Protein AF-A0A374TP32-F1 (afdb_monomer_lite)

Radius of gyration: 16.12 Å; chains: 1; bounding box: 37×22×47 Å

Secondary structure (DSSP, 8-state):
--HHHHHHHHHHHHHHHTS--TT--HHHHHHHHHT-S-SSHHHHHHHHHHHHSPPPEEEEEPTTSEEEETTT--EEETTS--SB-TTT--BEE--

pLDDT: mean 80.86, std 11.03, range [45.16, 93.38]

Structure (mmCIF, N/CA/C/O backbone):
data_AF-A0A374TP32-F1
#
_entry.id   AF-A0A374TP32-F1
#
loop_
_atom_site.group_PDB
_atom_site.id
_atom_site.type_symbol
_atom_site.label_atom_id
_atom_site.label_alt_id
_atom_site.label_comp_id
_atom_site.label_asym_id
_atom_site.label_entity_id
_atom_site.label_seq_id
_atom_site.pdbx_PDB_ins_code
_atom_site.Cartn_x
_atom_site.Cartn_y
_atom_site.Cartn_z
_atom_site.occupancy
_atom_site.B_iso_or_equiv
_atom_site.auth_seq_id
_atom_site.auth_comp_id
_atom_site.auth_asym_id
_atom_site.auth_atom_id
_atom_site.pdbx_PDB_model_num
ATOM 1 N N . MET A 1 1 ? 6.215 4.933 -4.590 1.00 46.12 1 MET A N 1
ATOM 2 C CA . MET A 1 1 ? 6.144 4.146 -3.339 1.00 46.12 1 MET A CA 1
ATOM 3 C C . MET A 1 1 ? 6.959 2.867 -3.513 1.00 46.12 1 MET A C 1
ATOM 5 O O . MET A 1 1 ? 6.532 2.037 -4.306 1.00 46.12 1 MET A O 1
ATOM 9 N N . PRO A 1 2 ? 8.150 2.741 -2.914 1.00 45.16 2 PRO A N 1
ATOM 10 C CA . PRO A 1 2 ? 9.030 1.579 -3.081 1.00 45.16 2 PRO A CA 1
ATOM 11 C C . PRO A 1 2 ? 8.458 0.243 -2.516 1.00 45.16 2 PRO A C 1
ATOM 13 O O . PRO A 1 2 ? 7.541 0.235 -1.708 1.00 45.16 2 PRO A O 1
ATOM 16 N N . THR A 1 3 ? 8.955 -0.926 -2.946 1.00 46.75 3 THR A N 1
ATOM 17 C CA . THR A 1 3 ? 8.474 -2.309 -2.707 1.00 46.75 3 THR A CA 1
ATOM 18 C C . THR A 1 3 ? 8.754 -2.681 -1.279 1.00 46.75 3 THR A C 1
ATOM 20 O O . THR A 1 3 ? 7.983 -3.422 -0.667 1.00 46.75 3 THR A O 1
ATOM 23 N N . ASN A 1 4 ? 9.873 -2.163 -0.771 1.00 54.53 4 ASN A N 1
ATOM 24 C CA . ASN A 1 4 ? 10.223 -2.236 0.627 1.00 54.53 4 ASN A CA 1
ATOM 25 C C . ASN A 1 4 ? 9.101 -1.655 1.491 1.00 54.53 4 ASN A C 1
ATOM 27 O O . ASN A 1 4 ? 8.794 -2.267 2.510 1.00 54.53 4 ASN A O 1
ATOM 31 N N . ASP A 1 5 ? 8.386 -0.616 1.039 1.00 71.31 5 ASP A N 1
ATOM 32 C CA . ASP A 1 5 ? 7.250 -0.086 1.796 1.00 71.31 5 ASP A CA 1
ATOM 33 C C . ASP A 1 5 ? 6.078 -1.059 1.787 1.00 71.31 5 ASP A C 1
ATOM 35 O O . ASP A 1 5 ? 5.558 -1.388 2.841 1.00 71.31 5 ASP A O 1
ATOM 39 N N . ARG A 1 6 ? 5.676 -1.611 0.639 1.00 78.12 6 ARG A N 1
ATOM 40 C CA . ARG A 1 6 ? 4.517 -2.527 0.586 1.00 78.12 6 ARG A CA 1
ATOM 41 C C . ARG A 1 6 ? 4.708 -3.781 1.425 1.00 78.12 6 ARG A C 1
ATOM 43 O O . ARG A 1 6 ? 3.792 -4.209 2.128 1.00 78.12 6 ARG A O 1
ATOM 50 N N . ARG A 1 7 ? 5.899 -4.381 1.366 1.00 80.25 7 ARG A N 1
ATOM 51 C CA . ARG A 1 7 ? 6.214 -5.574 2.160 1.00 80.25 7 ARG A CA 1
ATOM 52 C C . ARG A 1 7 ? 6.317 -5.239 3.648 1.00 80.25 7 ARG A C 1
ATOM 54 O O . ARG A 1 7 ? 5.842 -6.034 4.460 1.00 80.25 7 ARG A O 1
ATOM 61 N N . ALA A 1 8 ? 6.872 -4.077 4.000 1.00 85.94 8 ALA A N 1
ATOM 62 C CA . ALA A 1 8 ? 6.903 -3.586 5.375 1.00 85.94 8 ALA A CA 1
ATOM 63 C C . ALA A 1 8 ? 5.492 -3.300 5.909 1.00 85.94 8 ALA A C 1
ATOM 65 O O . ALA A 1 8 ? 5.143 -3.801 6.975 1.00 85.94 8 ALA A O 1
ATOM 66 N N . ILE A 1 9 ? 4.651 -2.609 5.136 1.00 89.94 9 ILE A N 1
ATOM 67 C CA . ILE A 1 9 ? 3.243 -2.322 5.446 1.00 89.94 9 ILE A CA 1
ATOM 68 C C . ILE A 1 9 ? 2.470 -3.621 5.643 1.00 89.94 9 ILE A C 1
ATOM 70 O O . ILE A 1 9 ? 1.798 -3.790 6.654 1.00 89.94 9 ILE A O 1
ATOM 74 N N . ALA A 1 10 ? 2.601 -4.587 4.730 1.00 89.88 10 ALA A N 1
ATOM 75 C CA . ALA A 1 10 ? 1.961 -5.890 4.886 1.00 89.88 10 ALA A CA 1
ATOM 76 C C . ALA A 1 10 ? 2.469 -6.640 6.132 1.00 89.88 10 ALA A C 1
ATOM 78 O O . ALA A 1 10 ? 1.703 -7.345 6.787 1.00 89.88 10 ALA A O 1
ATOM 79 N N . GLY A 1 11 ? 3.756 -6.517 6.464 1.00 90.62 11 GLY A N 1
ATOM 80 C CA . GLY A 1 11 ? 4.319 -7.039 7.709 1.00 90.62 11 GLY A CA 1
ATOM 81 C C . GLY A 1 11 ? 3.690 -6.391 8.940 1.00 90.62 11 GLY A C 1
ATOM 82 O O . GLY A 1 11 ? 3.270 -7.094 9.856 1.00 90.62 11 GLY A O 1
ATOM 83 N N . GLU A 1 12 ? 3.558 -5.069 8.931 1.00 92.12 12 GLU A N 1
ATOM 84 C CA . GLU A 1 12 ? 2.977 -4.300 10.026 1.00 92.12 12 GLU A CA 1
ATOM 85 C C . GLU A 1 12 ? 1.489 -4.584 10.215 1.00 92.12 12 GLU A C 1
ATOM 87 O O . GLU A 1 12 ? 1.055 -4.831 11.337 1.00 92.12 12 GLU A O 1
ATOM 92 N N . LEU A 1 13 ? 0.725 -4.675 9.124 1.00 92.00 13 LEU A N 1
ATOM 93 C CA . LEU A 1 13 ? -0.677 -5.089 9.158 1.00 92.00 13 LEU A CA 1
ATOM 94 C C . LEU A 1 13 ? -0.834 -6.478 9.791 1.00 92.00 13 LEU A C 1
ATOM 96 O O . LEU A 1 13 ? -1.682 -6.661 10.661 1.00 92.00 13 LEU A O 1
ATOM 100 N N . ARG A 1 14 ? 0.008 -7.453 9.414 1.00 93.31 14 ARG A N 1
ATOM 101 C CA . ARG A 1 14 ? -0.015 -8.801 10.016 1.00 93.31 14 ARG A CA 1
ATOM 102 C C . ARG A 1 14 ? 0.375 -8.787 11.491 1.00 93.31 14 ARG A C 1
ATOM 104 O O . ARG A 1 14 ? -0.211 -9.535 12.268 1.00 93.31 14 ARG A O 1
ATOM 111 N N . ARG A 1 15 ? 1.354 -7.966 11.887 1.00 91.38 15 ARG A N 1
ATOM 112 C CA . ARG A 1 15 ? 1.719 -7.801 13.301 1.00 91.38 15 ARG A CA 1
ATOM 113 C C . ARG A 1 15 ? 0.550 -7.223 14.088 1.00 91.38 15 ARG A C 1
ATOM 115 O O . ARG A 1 15 ? 0.150 -7.818 15.080 1.00 91.38 15 ARG A O 1
ATOM 122 N N . LYS A 1 16 ? -0.042 -6.128 13.605 1.00 90.75 16 LYS A N 1
ATOM 123 C CA . LYS A 1 16 ? -1.102 -5.420 14.325 1.00 90.75 16 LYS A CA 1
ATOM 124 C C . LYS A 1 16 ? -2.418 -6.190 14.383 1.00 90.75 16 LYS A C 1
ATOM 126 O O . LYS A 1 16 ? -3.122 -6.090 15.376 1.00 90.75 16 LYS A O 1
ATOM 131 N N . ALA A 1 17 ? -2.708 -7.021 13.380 1.00 89.69 17 ALA A N 1
ATOM 132 C CA . ALA A 1 17 ? -3.848 -7.938 13.401 1.00 89.69 17 ALA A CA 1
ATOM 133 C C . ALA A 1 17 ? -3.755 -9.022 14.494 1.00 89.69 17 ALA A C 1
ATOM 135 O O . ALA A 1 17 ? -4.786 -9.520 14.934 1.00 89.69 17 ALA A O 1
ATOM 136 N N . ASN A 1 18 ? -2.541 -9.393 14.919 1.00 89.75 18 ASN A N 1
ATOM 137 C CA . ASN A 1 18 ? -2.312 -10.341 16.018 1.00 89.75 18 ASN A CA 1
ATOM 138 C C . ASN A 1 18 ? -2.175 -9.656 17.389 1.00 89.75 18 ASN A C 1
ATOM 140 O O . ASN A 1 18 ? -2.016 -10.334 18.402 1.00 89.75 18 ASN A O 1
ATOM 144 N N . ASP A 1 19 ? -2.199 -8.329 17.412 1.00 87.81 19 ASP A N 1
ATOM 145 C CA . ASP A 1 19 ? -2.034 -7.491 18.593 1.00 87.81 19 ASP A CA 1
ATOM 146 C C . ASP A 1 19 ? -3.333 -6.694 18.832 1.00 87.81 19 ASP A C 1
ATOM 148 O O . ASP A 1 19 ? -4.392 -7.007 18.283 1.00 87.81 19 ASP A O 1
ATOM 152 N N . SER A 1 20 ? -3.284 -5.668 19.674 1.00 83.19 20 SER A N 1
ATOM 153 C CA . SER A 1 20 ? -4.388 -4.742 19.901 1.00 83.19 20 SER A CA 1
ATOM 154 C C . SER A 1 20 ? -4.271 -3.483 19.029 1.00 83.19 20 SER A C 1
ATOM 156 O O . SER A 1 20 ? -3.187 -3.116 18.573 1.00 83.19 20 SER A O 1
ATOM 158 N N . LEU A 1 21 ? -5.382 -2.765 18.833 1.00 85.12 21 LEU A N 1
ATOM 159 C CA . LEU A 1 21 ? -5.382 -1.431 18.208 1.00 85.12 21 LEU A CA 1
ATOM 160 C C . LEU A 1 21 ? -4.885 -0.318 19.156 1.00 85.12 21 LEU A C 1
ATOM 162 O O . LEU A 1 21 ? -4.927 0.852 18.798 1.00 85.12 21 LEU A O 1
ATOM 166 N N . ASP A 1 22 ? -4.447 -0.656 20.370 1.00 83.75 22 ASP A N 1
ATOM 167 C CA . ASP A 1 22 ? -3.939 0.260 21.405 1.00 83.75 22 ASP A CA 1
ATOM 168 C C . ASP A 1 22 ? -4.900 1.414 21.739 1.00 83.75 22 ASP A C 1
ATOM 170 O O . ASP A 1 22 ? -4.494 2.532 22.046 1.00 83.75 22 ASP A O 1
ATOM 174 N N . GLY A 1 23 ? -6.207 1.146 21.661 1.00 84.50 23 GLY A N 1
ATOM 175 C CA . GLY A 1 23 ? -7.251 2.147 21.892 1.00 84.50 23 GLY A CA 1
ATOM 176 C C . GLY A 1 23 ? -7.497 3.100 20.717 1.00 84.50 23 GLY A C 1
ATOM 177 O O . GLY A 1 23 ? -8.335 3.994 20.832 1.00 84.50 23 GLY A O 1
ATOM 178 N N . GLU A 1 24 ? -6.824 2.917 19.578 1.00 87.44 24 GLU A N 1
ATOM 179 C CA . GLU A 1 24 ? -7.138 3.635 18.344 1.00 87.44 24 GLU A CA 1
ATOM 180 C C . GLU A 1 24 ? -8.325 3.020 17.596 1.00 87.44 24 GLU A C 1
ATOM 182 O O . GLU A 1 24 ? -8.638 1.831 17.706 1.00 87.44 24 GLU A O 1
ATOM 187 N N . SER A 1 25 ? -8.979 3.839 16.768 1.00 90.56 25 SER A N 1
ATOM 188 C CA . SER A 1 25 ? -9.915 3.317 15.780 1.00 90.56 25 SER A CA 1
ATOM 189 C C . SER A 1 25 ? -9.158 2.601 14.662 1.00 90.56 25 SER A C 1
ATOM 191 O O . SER A 1 25 ? -8.090 3.042 14.231 1.00 90.56 25 SER A O 1
ATOM 193 N N . LEU A 1 26 ? -9.769 1.543 14.119 1.00 90.12 26 LEU A N 1
ATOM 194 C CA . LEU A 1 26 ? -9.232 0.791 12.981 1.00 90.12 26 LEU A CA 1
ATOM 195 C C . LEU A 1 26 ? -8.813 1.712 11.822 1.00 90.12 26 LEU A C 1
ATOM 197 O O . LEU A 1 26 ? -7.774 1.500 11.211 1.00 90.12 26 LEU A O 1
ATOM 201 N N . GLN A 1 27 ? -9.592 2.762 11.553 1.00 91.50 27 GLN A N 1
ATOM 202 C CA . GLN A 1 27 ? -9.316 3.731 10.487 1.00 91.50 27 GLN A CA 1
ATOM 203 C C . GLN A 1 27 ? -8.025 4.519 10.732 1.00 91.50 27 GLN A C 1
ATOM 205 O O . GLN A 1 27 ? -7.220 4.655 9.817 1.00 91.50 27 GLN A O 1
ATOM 210 N N . ARG A 1 28 ? -7.796 5.009 11.961 1.00 91.62 28 ARG A N 1
ATOM 211 C CA . ARG A 1 28 ? -6.564 5.737 12.306 1.00 91.62 28 ARG A CA 1
ATOM 212 C C . ARG A 1 28 ? -5.347 4.827 12.245 1.00 91.62 28 ARG A C 1
ATOM 214 O O . ARG A 1 28 ? -4.323 5.224 11.694 1.00 91.62 28 ARG A O 1
ATOM 221 N N . THR A 1 29 ? -5.477 3.605 12.751 1.00 93.38 29 THR A N 1
ATOM 222 C CA . THR A 1 29 ? -4.396 2.622 12.694 1.00 93.38 29 THR A CA 1
ATOM 223 C C . THR A 1 29 ? -4.071 2.237 11.251 1.00 93.38 29 THR A C 1
ATOM 225 O O . THR A 1 29 ? -2.900 2.228 10.883 1.00 93.38 29 THR A O 1
ATOM 228 N N . LEU A 1 30 ? -5.080 1.984 10.409 1.00 92.00 30 LEU A N 1
ATOM 229 C CA . LEU A 1 30 ? -4.882 1.693 8.985 1.00 92.00 30 LEU A CA 1
ATOM 230 C C . LEU A 1 30 ? -4.232 2.864 8.252 1.00 92.00 30 LEU A C 1
ATOM 232 O O . LEU A 1 30 ? -3.267 2.644 7.524 1.00 92.00 30 LEU A O 1
ATOM 236 N N . ALA A 1 31 ? -4.711 4.090 8.468 1.00 92.38 31 ALA A N 1
ATOM 237 C CA . ALA A 1 31 ? -4.128 5.280 7.860 1.00 92.38 31 ALA A CA 1
ATOM 238 C C . ALA A 1 31 ? -2.647 5.430 8.226 1.00 92.38 31 ALA A C 1
ATOM 240 O O . ALA A 1 31 ? -1.818 5.609 7.342 1.00 92.38 31 ALA A O 1
ATOM 241 N N . ARG A 1 32 ? -2.294 5.251 9.507 1.00 91.81 32 ARG A N 1
ATOM 242 C CA . ARG A 1 32 ? -0.900 5.295 9.967 1.00 91.81 32 ARG A CA 1
ATOM 243 C C . ARG A 1 32 ? -0.043 4.193 9.349 1.00 91.81 32 ARG A C 1
ATOM 245 O O . ARG A 1 32 ? 1.057 4.470 8.896 1.00 91.81 32 ARG A O 1
ATOM 252 N N . ILE A 1 33 ? -0.514 2.944 9.368 1.00 91.88 33 ILE A N 1
ATOM 253 C CA . ILE A 1 33 ? 0.276 1.802 8.882 1.00 91.88 33 ILE A CA 1
ATOM 254 C C . ILE A 1 33 ? 0.482 1.890 7.372 1.00 91.88 33 ILE A C 1
ATOM 256 O O . ILE A 1 33 ? 1.558 1.573 6.885 1.00 91.88 33 ILE A O 1
ATOM 260 N N . THR A 1 34 ? -0.546 2.292 6.630 1.00 89.56 34 THR A N 1
ATOM 261 C CA . THR A 1 34 ? -0.496 2.357 5.164 1.00 89.56 34 THR A CA 1
ATOM 262 C C . THR A 1 34 ? 0.066 3.671 4.633 1.00 89.56 34 THR A C 1
ATOM 264 O O . THR A 1 34 ? 0.256 3.787 3.421 1.00 89.56 34 THR A O 1
ATOM 267 N N . ASP A 1 35 ? 0.349 4.634 5.514 1.00 88.38 35 ASP A N 1
ATOM 268 C CA . ASP A 1 35 ? 0.745 5.996 5.158 1.00 88.38 35 ASP A CA 1
ATOM 269 C C . ASP A 1 35 ? -0.287 6.640 4.212 1.00 88.38 35 ASP A C 1
ATOM 271 O O . ASP A 1 35 ? 0.015 7.049 3.091 1.00 88.38 35 ASP A O 1
ATOM 275 N N . ALA A 1 36 ? -1.560 6.592 4.621 1.00 89.44 36 ALA A N 1
ATOM 276 C CA . ALA A 1 36 ? -2.648 7.273 3.928 1.00 89.44 36 ALA A CA 1
ATOM 277 C C . ALA A 1 36 ? -2.619 8.775 4.248 1.00 89.44 36 ALA A C 1
ATOM 279 O O . ALA A 1 36 ? -2.287 9.168 5.366 1.00 89.44 36 ALA A O 1
ATOM 280 N N . GLU A 1 37 ? -3.032 9.604 3.286 1.00 86.12 37 GLU A N 1
ATOM 281 C CA . GLU A 1 37 ? -3.046 11.070 3.413 1.00 86.12 37 GLU A CA 1
ATOM 282 C C . GLU A 1 37 ? -3.895 11.557 4.599 1.00 86.12 37 GLU A C 1
ATOM 284 O O . GLU A 1 37 ? -3.551 12.525 5.276 1.00 86.12 37 GLU A O 1
ATOM 289 N N . ASP A 1 38 ? -4.989 10.850 4.889 1.00 89.50 38 ASP A N 1
ATOM 290 C CA . ASP A 1 38 ? -5.839 11.116 6.036 1.00 89.50 38 ASP A CA 1
ATOM 291 C C . ASP A 1 38 ? -6.433 9.829 6.635 1.00 89.50 38 ASP A C 1
ATOM 293 O O . ASP A 1 38 ? -6.324 8.725 6.098 1.00 89.50 38 ASP A O 1
ATOM 297 N N . SER A 1 39 ? -7.082 9.984 7.793 1.00 92.19 39 SER A N 1
ATOM 298 C CA . SER A 1 39 ? -7.831 8.904 8.457 1.00 92.19 39 SER A CA 1
ATOM 299 C C . SER A 1 39 ? -9.298 8.832 8.031 1.00 92.19 39 SER A C 1
ATOM 301 O O . SER A 1 39 ? -10.095 8.128 8.659 1.00 92.19 39 SER A O 1
ATOM 303 N N . SER A 1 40 ? -9.679 9.564 6.979 1.00 93.19 40 SER A N 1
ATOM 304 C CA . SER A 1 40 ? -11.017 9.463 6.420 1.00 93.19 40 SER A CA 1
ATOM 305 C C . SER A 1 40 ? -11.196 8.087 5.787 1.00 93.19 40 SER A C 1
ATOM 307 O O . SER A 1 40 ? -10.274 7.487 5.234 1.00 93.19 40 SER A O 1
ATOM 309 N N . TRP A 1 41 ? -12.429 7.588 5.827 1.00 91.75 41 TRP A N 1
ATOM 310 C CA . TRP A 1 41 ? -12.782 6.340 5.154 1.00 91.75 41 TRP A CA 1
ATOM 311 C C . TRP A 1 41 ? -12.364 6.338 3.675 1.00 91.75 41 TRP A C 1
ATOM 313 O O . TRP A 1 41 ? -11.865 5.333 3.178 1.00 91.75 41 TRP A O 1
ATOM 323 N N . ARG A 1 42 ? -12.534 7.468 2.975 1.00 91.88 42 ARG A N 1
ATOM 324 C CA . ARG A 1 42 ? -12.190 7.584 1.552 1.00 91.88 42 ARG A CA 1
ATOM 325 C C . ARG A 1 42 ? -10.682 7.512 1.326 1.00 91.88 42 ARG A C 1
ATOM 327 O O . ARG A 1 42 ? -10.259 6.738 0.473 1.00 91.88 42 ARG A O 1
ATOM 334 N N . GLY A 1 43 ? -9.896 8.258 2.103 1.00 89.00 43 GLY A N 1
ATOM 335 C CA . GLY A 1 43 ? -8.435 8.266 1.996 1.00 89.00 43 GLY A CA 1
ATOM 336 C C . GLY A 1 43 ? -7.834 6.888 2.262 1.00 89.00 43 GLY A C 1
ATOM 337 O O . GLY A 1 43 ? -7.051 6.384 1.458 1.00 89.00 43 GLY A O 1
ATOM 338 N N . VAL A 1 44 ? -8.289 6.215 3.324 1.00 92.88 44 VAL A N 1
ATOM 339 C CA . VAL A 1 44 ? -7.842 4.852 3.654 1.00 92.88 44 VAL A CA 1
ATOM 340 C C . VAL A 1 44 ? -8.195 3.855 2.546 1.00 92.88 44 VAL A C 1
ATOM 342 O O . VAL A 1 44 ? -7.350 3.050 2.161 1.00 92.88 44 VAL A O 1
ATOM 345 N N . MET A 1 45 ? -9.415 3.899 2.002 1.00 92.56 45 MET A N 1
ATOM 346 C CA . MET A 1 45 ? -9.832 2.968 0.944 1.00 92.56 45 MET A CA 1
ATOM 347 C C . MET A 1 45 ? -9.069 3.185 -0.366 1.00 92.56 45 MET A C 1
ATOM 349 O O . MET A 1 45 ? -8.656 2.204 -0.982 1.00 92.56 45 MET A O 1
ATOM 353 N N . HIS A 1 46 ? -8.836 4.439 -0.769 1.00 88.56 46 HIS A N 1
ATOM 354 C CA . HIS A 1 46 ? -7.993 4.742 -1.929 1.00 88.56 46 HIS A CA 1
ATOM 355 C C . HIS A 1 46 ? -6.576 4.218 -1.733 1.00 88.56 46 HIS A C 1
ATOM 357 O O . HIS A 1 46 ? -6.045 3.529 -2.599 1.00 88.56 46 HIS A O 1
ATOM 363 N N . ARG A 1 47 ? -5.999 4.448 -0.550 1.00 88.62 47 ARG A N 1
ATOM 364 C CA . ARG A 1 47 ? -4.657 3.966 -0.250 1.00 88.62 47 ARG A CA 1
ATOM 365 C C . ARG A 1 47 ? -4.558 2.443 -0.275 1.00 88.62 47 ARG A C 1
ATOM 367 O O . ARG A 1 47 ? -3.586 1.896 -0.788 1.00 88.62 47 ARG A O 1
ATOM 374 N N . LEU A 1 48 ? -5.548 1.744 0.273 1.00 89.75 48 LEU A N 1
ATOM 375 C CA . LEU A 1 48 ? -5.592 0.284 0.216 1.00 89.75 48 LEU A CA 1
ATOM 376 C C . LEU A 1 48 ? -5.708 -0.221 -1.226 1.00 89.75 48 LEU A C 1
ATOM 378 O O . LEU A 1 48 ? -5.013 -1.173 -1.571 1.00 89.75 48 LEU A O 1
ATOM 382 N N . ALA A 1 49 ? -6.522 0.425 -2.066 1.00 88.00 49 ALA A N 1
ATOM 383 C CA . ALA A 1 49 ? -6.610 0.094 -3.486 1.00 88.00 49 ALA A CA 1
ATOM 384 C C . ALA A 1 49 ? -5.248 0.254 -4.175 1.00 88.00 49 ALA A C 1
ATOM 386 O O . ALA A 1 49 ? -4.769 -0.704 -4.770 1.00 88.00 49 ALA A O 1
ATOM 387 N N . ASP A 1 50 ? -4.563 1.382 -3.966 1.00 83.44 50 ASP A N 1
ATOM 388 C CA . ASP A 1 50 ? -3.227 1.631 -4.520 1.00 83.44 50 ASP A CA 1
ATOM 389 C C . ASP A 1 50 ? -2.166 0.647 -4.020 1.00 83.44 50 ASP A C 1
ATOM 391 O O . ASP A 1 50 ? -1.121 0.500 -4.650 1.00 83.44 50 ASP A O 1
ATOM 395 N N . LEU A 1 51 ? -2.360 0.023 -2.854 1.00 84.06 51 LEU A N 1
ATOM 396 C CA . LEU A 1 51 ? -1.465 -1.001 -2.310 1.00 84.06 51 LEU A CA 1
ATOM 397 C C . LEU A 1 51 ? -1.747 -2.386 -2.901 1.00 84.06 51 LEU A C 1
ATOM 399 O O . LEU A 1 51 ? -0.792 -3.116 -3.171 1.00 84.06 51 LEU A O 1
ATOM 403 N N . ILE A 1 52 ? -3.025 -2.730 -3.083 1.00 83.88 52 ILE A N 1
ATOM 404 C CA . ILE A 1 52 ? -3.482 -4.000 -3.665 1.00 83.88 52 ILE A CA 1
ATOM 405 C C . ILE A 1 52 ? -3.168 -4.039 -5.160 1.00 83.88 52 ILE A C 1
ATOM 407 O O . ILE A 1 52 ? -2.621 -5.029 -5.638 1.00 83.88 52 ILE A O 1
ATOM 411 N N . ASP A 1 53 ? -3.474 -2.950 -5.860 1.00 78.38 53 ASP A N 1
ATOM 412 C CA . ASP A 1 53 ? -3.324 -2.806 -7.300 1.00 78.38 53 ASP A CA 1
ATOM 413 C C . ASP A 1 53 ? -2.451 -1.573 -7.608 1.00 78.38 53 ASP A C 1
ATOM 415 O O . ASP A 1 53 ? -2.927 -0.436 -7.610 1.00 78.38 53 ASP A O 1
ATOM 419 N N . PRO A 1 54 ? -1.121 -1.738 -7.741 1.00 72.38 54 PRO A N 1
ATOM 420 C CA . PRO A 1 54 ? -0.240 -0.628 -8.096 1.00 72.38 54 PRO A CA 1
ATOM 421 C C . PRO A 1 54 ? -0.637 0.012 -9.427 1.00 72.38 54 PRO A C 1
ATOM 423 O O . PRO A 1 54 ? -0.719 -0.710 -10.414 1.00 72.38 54 PRO A O 1
ATOM 426 N N . PRO A 1 55 ? -0.647 1.355 -9.536 1.00 68.38 55 PRO A N 1
ATOM 427 C CA . PRO A 1 55 ? -0.611 1.981 -10.854 1.00 68.38 55 PRO A CA 1
ATOM 428 C C . PRO A 1 55 ? 0.656 1.542 -11.577 1.00 68.38 55 PRO A C 1
ATOM 430 O O . PRO A 1 55 ? 1.701 1.571 -10.914 1.00 68.38 55 PRO A O 1
ATOM 433 N N . LEU A 1 56 ? 0.497 1.163 -12.854 1.00 71.00 56 LEU A N 1
ATOM 434 C CA . LEU A 1 56 ? 1.480 0.654 -13.826 1.00 71.00 56 LEU A CA 1
ATOM 435 C C . LEU A 1 56 ? 2.662 1.620 -14.036 1.00 71.00 56 LEU A C 1
ATOM 437 O O . LEU A 1 56 ? 2.546 2.816 -13.770 1.00 71.00 56 LEU A O 1
ATOM 441 N N . THR A 1 57 ? 3.804 1.112 -14.504 1.00 71.69 57 THR A N 1
ATOM 442 C CA . THR A 1 57 ? 4.982 1.923 -14.865 1.00 71.69 57 THR A CA 1
ATOM 443 C C . THR A 1 57 ? 5.504 1.508 -16.229 1.00 71.69 57 THR A C 1
ATOM 445 O O . THR A 1 57 ? 5.482 0.322 -16.559 1.00 71.69 57 THR A O 1
ATOM 448 N N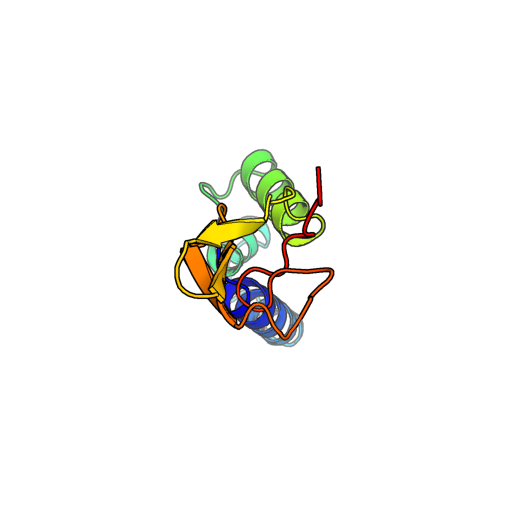 . CYS A 1 58 ? 6.067 2.459 -16.970 1.00 64.50 58 CYS A N 1
ATOM 449 C CA . CYS A 1 58 ? 6.939 2.153 -18.095 1.00 64.50 58 CYS A CA 1
ATOM 450 C C . CYS A 1 58 ? 8.381 1.982 -17.593 1.00 64.50 58 CYS A C 1
ATOM 452 O O . CYS A 1 58 ? 8.801 2.621 -16.620 1.00 64.50 58 CYS A O 1
ATOM 454 N N . ASN A 1 59 ? 9.131 1.095 -18.245 1.00 68.94 59 ASN A N 1
ATOM 455 C CA . ASN A 1 59 ? 10.569 0.965 -18.038 1.00 68.94 59 ASN A CA 1
ATOM 456 C C . ASN A 1 59 ? 11.299 1.917 -18.983 1.00 68.94 59 ASN A C 1
ATOM 458 O O . ASN A 1 59 ? 11.193 1.776 -20.200 1.00 68.94 59 ASN A O 1
ATOM 462 N N . ILE A 1 60 ? 12.087 2.840 -18.437 1.00 70.12 60 ILE A N 1
ATOM 463 C CA . ILE A 1 60 ? 12.959 3.693 -19.249 1.00 70.12 60 ILE A CA 1
ATOM 464 C C . ILE A 1 60 ? 14.302 2.975 -19.403 1.00 70.12 60 ILE A C 1
ATOM 466 O O . ILE A 1 60 ? 14.917 2.613 -18.399 1.00 70.12 60 ILE A O 1
ATOM 470 N N . MET A 1 61 ? 14.744 2.751 -20.644 1.00 67.81 61 MET A N 1
ATOM 471 C CA . MET A 1 61 ? 16.119 2.332 -20.939 1.00 67.81 61 MET A CA 1
ATOM 472 C C . MET A 1 61 ? 16.985 3.573 -21.144 1.00 67.81 61 MET A C 1
ATOM 474 O O . MET A 1 61 ? 16.661 4.408 -21.988 1.00 67.81 61 MET A O 1
ATOM 478 N N . TYR A 1 62 ? 18.083 3.680 -20.401 1.00 63.06 62 TYR A N 1
ATOM 479 C CA . TYR A 1 62 ? 19.140 4.656 -20.676 1.00 63.06 62 TYR A CA 1
ATOM 480 C C . TYR A 1 62 ? 20.299 4.006 -21.443 1.00 63.06 62 TYR A C 1
ATOM 482 O O . TYR A 1 62 ? 20.432 2.779 -21.458 1.00 63.06 62 TYR A O 1
ATOM 490 N N . ASP A 1 63 ? 21.147 4.844 -22.051 1.00 63.28 63 ASP A N 1
ATOM 491 C CA . ASP A 1 63 ? 22.330 4.446 -22.835 1.00 63.28 63 ASP A CA 1
ATOM 492 C C . ASP A 1 63 ? 23.286 3.500 -22.068 1.00 63.28 63 ASP A C 1
ATOM 494 O O . ASP A 1 63 ? 24.038 2.746 -22.684 1.00 63.28 63 ASP A O 1
ATOM 498 N N . ASP A 1 64 ? 23.195 3.470 -20.733 1.00 64.81 64 ASP A N 1
ATOM 499 C CA . ASP A 1 64 ? 24.034 2.683 -19.819 1.00 64.81 64 ASP A CA 1
ATOM 500 C C . ASP A 1 64 ? 23.471 1.290 -19.459 1.00 64.81 64 ASP A C 1
ATOM 502 O O . ASP A 1 64 ? 23.792 0.726 -18.412 1.00 64.81 64 ASP A O 1
ATOM 506 N N . ASN A 1 65 ? 22.664 0.672 -20.330 1.00 71.75 65 ASN A N 1
ATOM 507 C CA . ASN A 1 65 ? 22.184 -0.709 -20.150 1.00 71.75 65 ASN A CA 1
ATOM 508 C C . ASN A 1 65 ? 21.388 -0.956 -18.843 1.00 71.75 65 ASN A C 1
ATOM 510 O O . ASN A 1 65 ? 21.317 -2.088 -18.354 1.00 71.75 65 ASN A O 1
ATOM 514 N N . SER A 1 66 ? 20.742 0.066 -18.284 1.00 78.62 66 SER A N 1
ATOM 515 C CA . SER A 1 66 ? 19.890 -0.064 -17.100 1.00 78.62 66 SER A CA 1
ATOM 516 C C . SER A 1 66 ? 18.429 0.269 -17.402 1.00 78.62 66 SER A C 1
ATOM 518 O O . SER A 1 66 ? 18.107 1.080 -18.273 1.00 78.62 66 SER A O 1
ATOM 520 N N . PHE A 1 67 ? 17.530 -0.419 -16.701 1.00 81.44 67 PHE A N 1
ATO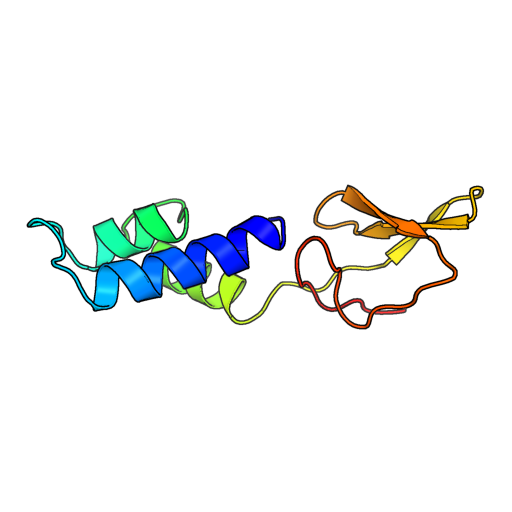M 521 C CA . PHE A 1 67 ? 16.119 -0.073 -16.627 1.00 81.44 67 PHE A CA 1
ATOM 522 C C . PHE A 1 67 ? 15.883 0.791 -15.399 1.00 81.44 67 PHE A C 1
ATOM 524 O O . PHE A 1 67 ? 16.312 0.434 -14.300 1.00 81.44 67 PHE A O 1
ATOM 531 N N . ILE A 1 68 ? 15.136 1.876 -15.580 1.00 81.56 68 ILE A N 1
ATOM 532 C CA . ILE A 1 68 ? 14.668 2.721 -14.486 1.00 81.56 68 ILE A CA 1
ATOM 533 C C . ILE A 1 68 ? 13.145 2.667 -14.433 1.00 81.56 68 ILE A C 1
ATOM 535 O O . ILE A 1 68 ? 12.455 2.924 -15.421 1.00 81.56 68 ILE A O 1
ATOM 539 N N . CYS A 1 69 ? 12.619 2.350 -13.252 1.00 80.88 69 CYS A N 1
ATOM 540 C CA . CYS A 1 69 ? 11.196 2.466 -12.970 1.00 80.88 69 CYS A CA 1
ATOM 541 C C . CYS A 1 69 ? 10.803 3.939 -12.845 1.00 80.88 69 CYS A C 1
ATOM 543 O O . CYS A 1 69 ? 11.219 4.610 -11.900 1.00 80.88 69 CYS A O 1
ATOM 545 N N . GLU A 1 70 ? 9.934 4.415 -13.731 1.00 77.44 70 GLU A N 1
ATOM 546 C CA . GLU A 1 70 ? 9.416 5.789 -13.720 1.00 77.44 70 GLU A CA 1
ATOM 547 C C . GLU A 1 70 ? 8.708 6.150 -12.399 1.00 77.44 70 GLU A C 1
ATOM 549 O O . GLU A 1 70 ? 8.814 7.271 -11.903 1.00 77.44 70 GLU A O 1
ATOM 554 N N . LYS A 1 71 ? 8.039 5.181 -11.761 1.00 76.94 71 LYS A N 1
ATOM 555 C CA . LYS A 1 71 ? 7.272 5.414 -10.526 1.00 76.94 71 LYS A CA 1
ATOM 556 C C . LYS A 1 71 ? 8.120 5.600 -9.266 1.00 76.94 71 LYS A C 1
ATOM 558 O O . LYS A 1 71 ? 7.695 6.292 -8.338 1.00 76.94 71 LYS A O 1
ATOM 563 N N . CYS A 1 72 ? 9.243 4.894 -9.137 1.00 75.12 72 CYS A N 1
ATOM 564 C CA . CYS A 1 72 ? 10.043 4.918 -7.903 1.00 75.12 72 CYS A CA 1
ATOM 565 C C . CYS A 1 72 ? 11.511 5.287 -8.099 1.00 75.12 72 CYS A C 1
ATOM 567 O O . CYS A 1 72 ? 12.227 5.357 -7.103 1.00 75.12 72 CYS A O 1
ATOM 569 N N . GLY A 1 73 ? 11.965 5.467 -9.341 1.00 79.25 73 GLY A N 1
ATOM 570 C CA . GLY A 1 73 ? 13.368 5.717 -9.670 1.00 79.25 73 GLY A CA 1
ATOM 571 C C . GLY A 1 73 ? 14.296 4.540 -9.363 1.00 79.25 73 GLY A C 1
ATOM 572 O O . GLY A 1 73 ? 15.504 4.721 -9.291 1.00 79.25 73 GLY A 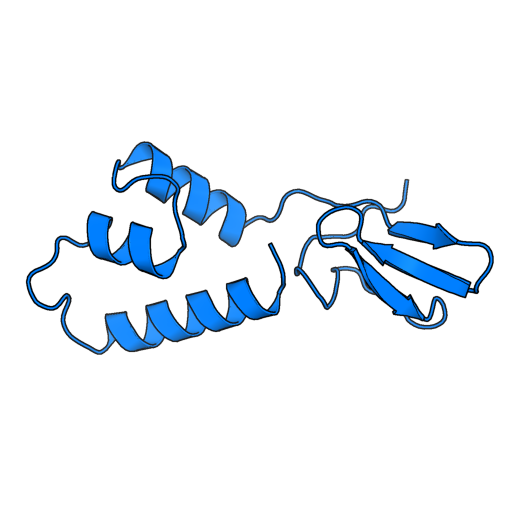O 1
ATOM 573 N N . GLY A 1 74 ? 13.746 3.345 -9.124 1.00 82.50 74 GLY A N 1
ATOM 574 C CA . GLY A 1 74 ? 14.547 2.149 -8.885 1.00 82.50 74 GLY A CA 1
ATOM 575 C C . GLY A 1 74 ? 15.233 1.724 -10.175 1.00 82.50 74 GLY A C 1
ATOM 576 O O . GLY A 1 74 ? 14.571 1.661 -11.208 1.00 82.50 74 GLY A O 1
ATOM 577 N N . GLU A 1 75 ? 16.524 1.424 -10.097 1.00 85.69 75 GLU A N 1
ATOM 578 C CA . GLU A 1 75 ? 17.363 1.086 -11.245 1.00 85.69 75 GLU A CA 1
ATOM 579 C C . GLU A 1 75 ? 17.840 -0.367 -11.157 1.00 85.69 75 GLU A C 1
ATOM 581 O O . GLU A 1 75 ? 18.249 -0.825 -10.088 1.00 85.69 75 GLU A O 1
ATOM 586 N N . TRP A 1 76 ? 17.787 -1.104 -12.268 1.00 85.25 76 TRP A N 1
ATOM 587 C CA . TRP A 1 76 ? 18.332 -2.461 -12.354 1.00 85.25 76 TRP A CA 1
ATOM 588 C C . TRP A 1 76 ? 18.958 -2.757 -13.726 1.00 85.25 76 TRP A C 1
ATOM 590 O O . TRP A 1 76 ? 18.609 -2.108 -14.713 1.00 85.25 76 TRP A O 1
ATOM 600 N N . PRO A 1 77 ? 19.871 -3.745 -13.818 1.00 84.44 77 PRO A N 1
ATOM 601 C CA . PRO A 1 77 ? 20.503 -4.115 -15.085 1.00 84.44 77 PRO A CA 1
ATOM 602 C C . PRO A 1 77 ? 19.483 -4.589 -16.126 1.00 84.44 77 PRO A C 1
ATOM 604 O O . PRO A 1 77 ? 18.575 -5.357 -15.798 1.00 84.44 77 PRO A O 1
ATOM 607 N N . ASN A 1 78 ? 19.661 -4.201 -17.392 1.00 77.88 78 ASN A N 1
ATOM 608 C CA . ASN A 1 78 ? 18.738 -4.572 -18.469 1.00 77.88 78 ASN A CA 1
ATOM 609 C C . ASN A 1 78 ? 18.738 -6.063 -18.838 1.00 77.88 78 ASN A C 1
ATOM 611 O O . ASN A 1 78 ? 17.801 -6.554 -19.472 1.00 77.88 78 ASN A O 1
ATOM 615 N N . GLU A 1 79 ? 19.763 -6.787 -18.400 1.00 78.31 79 GLU A N 1
ATOM 616 C CA . GLU A 1 79 ? 19.894 -8.231 -18.568 1.00 78.31 79 GLU A CA 1
ATOM 617 C C . GLU A 1 79 ? 18.814 -8.993 -17.784 1.00 78.31 79 GLU A C 1
ATOM 619 O O . GLU A 1 79 ? 18.480 -10.129 -18.125 1.00 78.31 79 GLU A O 1
ATOM 624 N N . ILE A 1 80 ? 18.233 -8.365 -16.753 1.00 75.00 80 ILE A N 1
ATOM 625 C CA . ILE A 1 80 ? 17.201 -8.955 -15.903 1.00 75.00 80 ILE A CA 1
ATOM 626 C C . ILE A 1 80 ? 15.871 -8.251 -16.174 1.00 75.00 80 ILE A C 1
ATOM 628 O O . ILE A 1 80 ? 15.645 -7.108 -15.775 1.00 75.00 80 ILE A O 1
ATOM 632 N N . ARG A 1 81 ? 14.960 -8.962 -16.842 1.00 73.94 81 ARG A N 1
ATOM 633 C CA . ARG A 1 81 ? 13.589 -8.494 -17.063 1.00 73.94 81 ARG A CA 1
ATOM 634 C C . ARG A 1 81 ? 12.692 -8.932 -15.917 1.00 73.94 81 ARG A C 1
ATOM 636 O O . ARG A 1 81 ? 12.649 -10.110 -15.574 1.00 73.94 81 ARG A O 1
ATOM 643 N N . PHE A 1 82 ? 11.942 -7.982 -15.377 1.00 78.12 82 PHE A N 1
ATOM 644 C CA . PHE A 1 82 ? 10.880 -8.251 -14.422 1.00 78.12 82 PHE A CA 1
ATOM 645 C C . PHE A 1 82 ? 9.532 -7.862 -15.029 1.00 78.12 82 PHE A C 1
ATOM 647 O O . PHE A 1 82 ? 9.439 -6.860 -15.732 1.00 78.12 82 PHE A O 1
ATOM 654 N N . GLU A 1 83 ? 8.492 -8.632 -14.718 1.00 82.12 83 GLU A N 1
ATOM 655 C CA . GLU A 1 83 ? 7.094 -8.251 -14.980 1.00 82.12 83 GLU A CA 1
ATOM 656 C C . GLU A 1 83 ? 6.619 -7.174 -13.989 1.00 82.12 83 GLU A C 1
ATOM 658 O O . GLU A 1 83 ? 5.725 -6.388 -14.283 1.00 82.12 83 GLU A O 1
ATOM 663 N N . TYR A 1 84 ? 7.271 -7.093 -12.825 1.00 80.56 84 TYR A N 1
ATOM 664 C CA . TYR A 1 84 ? 7.002 -6.108 -11.784 1.00 80.56 84 TYR A CA 1
ATOM 665 C C . TYR A 1 84 ? 8.301 -5.454 -11.328 1.00 80.56 84 TYR A C 1
ATOM 667 O O . TYR A 1 84 ? 9.285 -6.146 -11.078 1.00 80.56 84 TYR A O 1
ATOM 675 N N . CYS A 1 85 ? 8.314 -4.137 -11.128 1.00 80.00 85 CYS A N 1
ATOM 676 C CA . CYS A 1 85 ? 9.484 -3.451 -10.592 1.00 80.00 85 CYS A CA 1
ATOM 677 C C . CYS A 1 85 ? 9.914 -4.100 -9.260 1.00 80.00 85 CYS A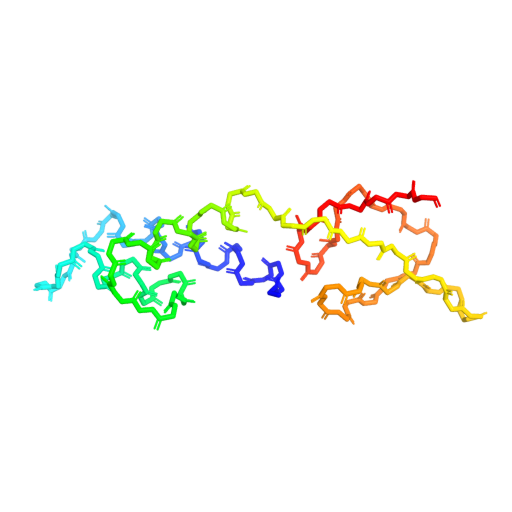 C 1
ATOM 679 O O . CYS A 1 85 ? 9.128 -4.096 -8.307 1.00 80.00 85 CYS A O 1
ATOM 681 N N . PRO A 1 86 ? 11.161 -4.576 -9.117 1.00 77.94 86 PRO A N 1
ATOM 682 C CA . PRO A 1 86 ? 11.618 -5.212 -7.879 1.00 77.94 86 PRO A CA 1
ATOM 683 C C . PRO A 1 86 ? 11.672 -4.219 -6.706 1.00 77.94 86 PRO A C 1
ATOM 685 O O . PRO A 1 86 ? 11.636 -4.623 -5.542 1.00 77.94 86 PRO A O 1
ATOM 688 N N . TYR A 1 87 ? 11.700 -2.916 -7.016 1.00 77.00 87 TYR A N 1
ATOM 689 C CA . TYR A 1 87 ? 11.780 -1.803 -6.072 1.00 77.00 87 TYR A CA 1
ATOM 690 C C . TYR A 1 87 ? 10.477 -1.077 -5.786 1.00 77.00 87 TYR A C 1
ATOM 692 O O . TYR A 1 87 ? 10.513 -0.252 -4.894 1.00 77.00 87 TYR A O 1
ATOM 700 N N . CYS A 1 88 ? 9.361 -1.296 -6.490 1.00 72.69 88 CYS A N 1
ATOM 701 C CA . CYS A 1 88 ? 8.032 -0.804 -6.068 1.00 72.69 88 CYS A CA 1
ATOM 702 C C . CYS A 1 88 ? 6.847 -1.740 -6.312 1.00 72.69 88 CYS A C 1
ATOM 704 O O . CYS A 1 88 ? 5.754 -1.497 -5.799 1.00 72.69 88 CYS A O 1
ATOM 706 N N . GLY A 1 89 ? 7.062 -2.851 -7.013 1.00 74.00 89 GLY A N 1
ATOM 707 C CA . GLY A 1 89 ? 6.078 -3.909 -7.213 1.00 74.00 89 GLY A CA 1
ATOM 708 C C . GLY A 1 89 ? 4.974 -3.482 -8.161 1.00 74.00 89 GLY A C 1
ATOM 709 O O . GLY A 1 89 ? 3.947 -4.137 -8.223 1.00 74.00 89 GLY A O 1
ATOM 710 N N . VAL A 1 90 ? 5.169 -2.353 -8.837 1.00 77.75 90 VAL A N 1
ATOM 711 C CA . VAL A 1 90 ? 4.352 -1.915 -9.954 1.00 77.75 90 VAL A CA 1
ATOM 712 C C . VAL A 1 90 ? 4.570 -2.832 -11.138 1.00 77.75 90 VAL A C 1
ATOM 714 O O . VAL A 1 90 ? 5.709 -3.196 -11.420 1.00 77.75 90 VAL A O 1
ATOM 717 N N . GLU A 1 91 ? 3.486 -3.189 -11.809 1.00 81.38 91 GLU A N 1
ATOM 718 C CA . GLU A 1 91 ? 3.555 -3.915 -13.067 1.00 81.38 91 GLU A CA 1
ATOM 719 C C . GLU A 1 91 ? 4.180 -3.038 -14.152 1.00 81.38 91 GLU A C 1
ATOM 721 O O . GLU A 1 91 ? 3.876 -1.849 -14.291 1.00 81.38 91 GLU A O 1
ATOM 726 N N . ILE A 1 92 ? 5.102 -3.642 -14.885 1.00 82.25 92 ILE A N 1
ATOM 727 C CA . ILE A 1 92 ? 5.810 -3.005 -15.979 1.00 82.25 92 ILE A CA 1
ATOM 728 C C . ILE A 1 92 ? 4.995 -3.228 -17.246 1.00 82.25 92 ILE A C 1
ATOM 730 O O . ILE A 1 92 ? 4.877 -4.355 -17.727 1.00 82.25 92 ILE A O 1
ATOM 734 N N . VAL A 1 93 ? 4.486 -2.140 -17.815 1.00 81.38 93 VAL A N 1
ATOM 735 C CA . VAL A 1 93 ? 3.952 -2.142 -19.175 1.00 81.38 93 VAL A CA 1
ATOM 736 C C . VAL A 1 93 ? 5.089 -1.847 -20.143 1.00 81.38 93 VAL A C 1
ATOM 738 O O . VAL A 1 93 ? 5.778 -0.833 -20.035 1.00 81.38 93 VAL A O 1
ATOM 741 N N . ASN A 1 94 ? 5.315 -2.784 -21.062 1.00 63.75 94 ASN A N 1
ATOM 742 C CA . ASN A 1 94 ? 6.149 -2.546 -22.230 1.00 63.75 94 ASN A CA 1
ATOM 743 C C . ASN A 1 94 ? 5.208 -2.015 -23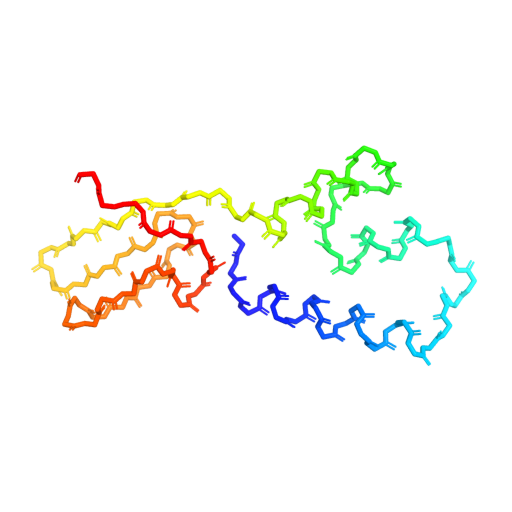.313 1.00 63.75 94 ASN A C 1
ATOM 745 O O . ASN A 1 94 ? 4.433 -2.801 -23.859 1.00 63.75 94 ASN A O 1
ATOM 749 N N . ASP A 1 95 ? 5.225 -0.706 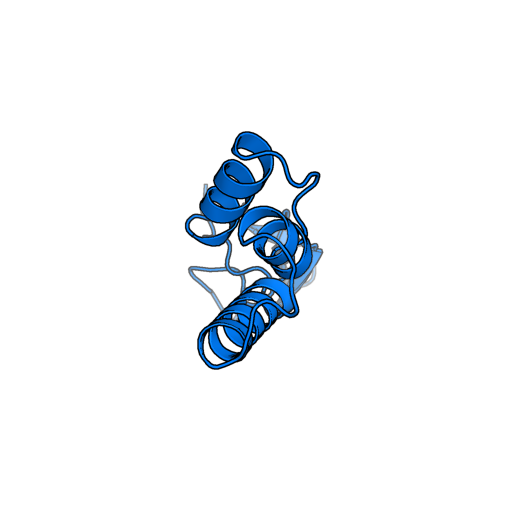-23.541 1.00 55.03 95 ASP A N 1
ATOM 750 C CA . ASP A 1 95 ? 4.605 -0.095 -24.724 1.00 55.03 95 ASP A CA 1
ATOM 751 C C . ASP A 1 95 ? 5.580 -0.169 -25.913 1.00 55.03 95 ASP A C 1
ATOM 753 O O . ASP A 1 95 ? 6.803 0.015 -25.681 1.00 55.03 95 ASP A O 1
#

Sequence (95 aa):
MPTNDRRAIAGELRRKANDSLDGESLQRTLARITDAEDSSWRGVMHRLADLIDPPLTCNIMYDDNSFICEKCGGEWPNEIRFEYCPYCGVEIVND

Foldseek 3Di:
DWPVLLVQLVVVVVVPVVDDPVPDDPLVSLCVSLVFPDSDPVRSVVSVCCSVAPDAFEWDDDPPQWTATPVPRDIDGVVDDDCADNTHRHGYDDD